Protein AF-A0A1Q5ZWI8-F1 (afdb_monomer_lite)

Radius of gyration: 16.15 Å; chains: 1; bounding box: 37×21×40 Å

Foldseek 3Di:
DDPVVLVVLVVVLVVLVVVLVVLVVVCVVVVQKAADPPPDPPRPDIDHDPVSVVVSVVSVVVSVVSVCVNPVPDDDDPD

Organism: NCBI:txid1302689

pLDDT: mean 91.17, std 10.48, range [41.31, 98.62]

Secondary structure (DSSP, 8-state):
--HHHHHHHHHHHHHHHHHHHHHHHHHHHTTSEEE-SS--TT---EEE-HHHHHHHHHHHHHHHHHHHHH-TT------

Sequence (79 aa):
MNGTDI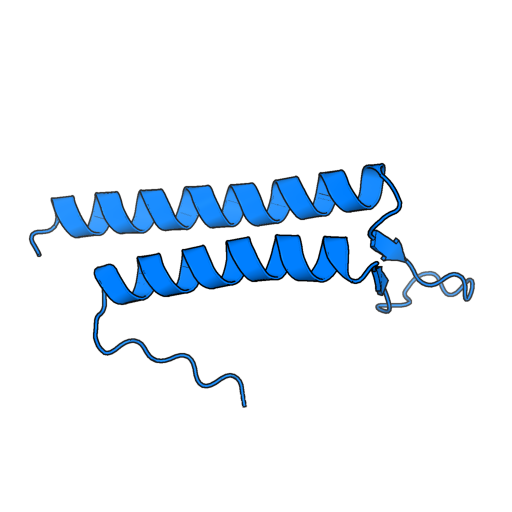KAGITAIYKLVVKLRDTLVDLIRKKEITSCGCGQADCPTWFFTDSAGQEMDDIRRSILVQFKSIKTDFNLSLG

Structure (mmCIF, N/CA/C/O backbone):
data_AF-A0A1Q5ZWI8-F1
#
_entry.id   AF-A0A1Q5ZWI8-F1
#
loop_
_atom_site.group_PDB
_atom_site.id
_atom_site.type_symbol
_atom_site.label_atom_id
_atom_site.label_alt_id
_atom_site.label_comp_id
_atom_site.label_asym_id
_atom_site.label_entity_id
_atom_site.label_seq_id
_atom_site.pdbx_PDB_ins_code
_atom_site.Cartn_x
_atom_site.Cartn_y
_atom_site.Cartn_z
_atom_site.occupancy
_atom_site.B_iso_or_equiv
_atom_site.auth_seq_id
_atom_site.auth_comp_id
_atom_site.auth_asym_id
_atom_site.auth_atom_id
_atom_site.pdbx_PDB_model_num
ATOM 1 N N . MET A 1 1 ? -18.003 0.282 21.228 1.00 64.81 1 MET A N 1
ATOM 2 C CA . MET A 1 1 ? -18.266 0.909 19.916 1.00 64.81 1 MET A CA 1
ATOM 3 C C . MET A 1 1 ? -19.697 0.631 19.526 1.00 64.81 1 MET A C 1
ATOM 5 O O . MET A 1 1 ? -20.150 -0.493 19.711 1.00 64.81 1 MET A O 1
ATOM 9 N N . ASN A 1 2 ? -20.403 1.643 19.035 1.00 74.25 2 ASN A N 1
ATOM 10 C CA . ASN A 1 2 ? -21.725 1.452 18.442 1.00 74.25 2 ASN A CA 1
ATOM 11 C C . ASN A 1 2 ? -21.581 0.974 16.973 1.00 74.25 2 ASN A C 1
ATOM 13 O O . ASN A 1 2 ? -20.479 0.942 16.422 1.00 74.25 2 ASN A O 1
ATOM 17 N N . GLY A 1 3 ? -22.682 0.585 16.322 1.00 72.31 3 GLY A N 1
ATOM 18 C CA . GLY A 1 3 ? -22.646 0.090 14.935 1.00 72.31 3 GLY A CA 1
ATOM 19 C C . GLY A 1 3 ? -22.165 1.122 13.900 1.00 72.31 3 GLY A C 1
ATOM 20 O O . GLY A 1 3 ? -21.597 0.749 12.872 1.00 72.31 3 GLY A O 1
ATOM 21 N N . THR A 1 4 ? -22.337 2.415 14.177 1.00 78.31 4 THR A N 1
ATOM 22 C CA . THR A 1 4 ? -21.876 3.515 13.316 1.00 78.31 4 THR A CA 1
ATOM 23 C C . THR A 1 4 ? -20.352 3.653 13.361 1.00 78.31 4 THR A C 1
ATOM 25 O O . THR A 1 4 ? -19.728 3.801 12.309 1.00 78.31 4 THR A O 1
ATOM 28 N N . ASP A 1 5 ? -19.743 3.502 14.542 1.00 83.56 5 ASP A N 1
ATOM 29 C CA . AS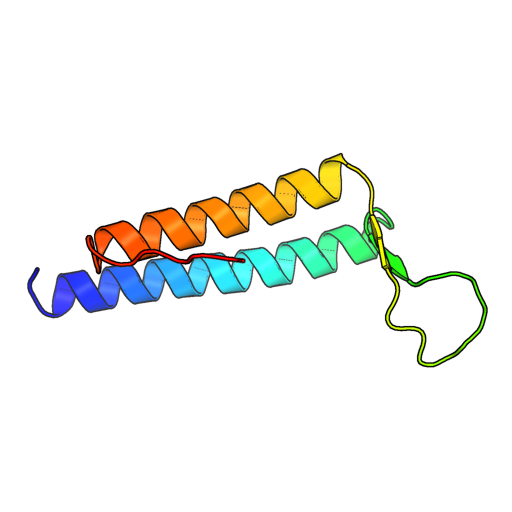P A 1 5 ? -18.287 3.552 14.735 1.00 83.56 5 ASP A CA 1
ATOM 30 C C . ASP A 1 5 ? -17.584 2.423 13.964 1.00 83.56 5 ASP A C 1
ATOM 32 O O . ASP A 1 5 ? -16.568 2.639 13.302 1.00 83.56 5 ASP A O 1
ATOM 36 N N . ILE A 1 6 ? -18.170 1.219 13.978 1.00 88.69 6 ILE A N 1
ATOM 37 C CA . ILE A 1 6 ? -17.648 0.058 13.242 1.00 88.69 6 ILE A CA 1
ATOM 38 C C . ILE A 1 6 ? -17.693 0.318 11.734 1.00 88.69 6 ILE A C 1
ATOM 40 O O . ILE A 1 6 ? -16.710 0.084 11.029 1.00 88.69 6 ILE A O 1
ATOM 44 N N . LYS A 1 7 ? -18.813 0.841 11.220 1.00 91.75 7 LYS A N 1
ATOM 45 C CA . LYS A 1 7 ? -18.972 1.130 9.788 1.00 91.75 7 LYS A CA 1
ATOM 46 C C . LYS A 1 7 ? -17.984 2.199 9.313 1.00 91.75 7 LYS A C 1
ATOM 48 O O . LYS A 1 7 ? -17.401 2.062 8.233 1.00 91.75 7 LYS A O 1
ATOM 53 N N . ALA A 1 8 ? -17.760 3.234 10.122 1.00 93.06 8 ALA A N 1
ATOM 54 C CA . ALA A 1 8 ? -16.762 4.263 9.847 1.00 93.06 8 ALA A CA 1
ATOM 55 C C . ALA A 1 8 ? -15.340 3.680 9.833 1.00 93.06 8 ALA A C 1
ATOM 57 O O . ALA A 1 8 ? -14.579 3.937 8.898 1.00 93.06 8 ALA A O 1
ATOM 58 N N . GLY A 1 9 ? -15.011 2.828 10.807 1.00 93.31 9 GLY A N 1
ATOM 59 C CA . GLY A 1 9 ? -13.722 2.147 10.868 1.00 93.31 9 GLY A CA 1
ATOM 60 C C . GLY A 1 9 ? -13.464 1.248 9.654 1.00 93.31 9 GLY A C 1
ATOM 61 O O . GLY A 1 9 ? -12.407 1.347 9.033 1.00 93.31 9 GLY A O 1
ATOM 62 N N . ILE A 1 10 ? -14.441 0.427 9.257 1.00 94.38 10 ILE A N 1
ATOM 63 C CA . ILE A 1 10 ? -14.339 -0.430 8.062 1.00 94.38 10 ILE A CA 1
ATOM 64 C C . ILE A 1 10 ? -14.172 0.420 6.798 1.00 94.38 10 ILE A C 1
ATOM 66 O O . ILE A 1 10 ? -13.360 0.097 5.932 1.00 94.38 10 ILE A O 1
ATOM 70 N N . THR A 1 11 ? -14.890 1.540 6.700 1.00 96.81 11 THR A N 1
ATOM 71 C CA . THR A 1 11 ? -14.749 2.471 5.571 1.00 96.81 11 THR A CA 1
ATOM 72 C C . THR A 1 11 ? -13.331 3.044 5.493 1.00 96.81 11 THR A C 1
ATOM 74 O O . THR A 1 11 ? -12.771 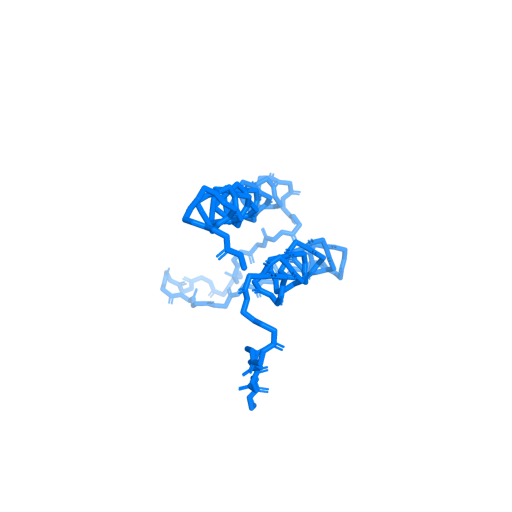3.157 4.402 1.00 96.81 11 THR A O 1
ATOM 77 N N . ALA A 1 12 ? -12.727 3.388 6.634 1.00 96.50 12 ALA A N 1
ATOM 78 C CA . ALA A 1 12 ? -11.348 3.866 6.686 1.00 96.50 12 ALA A CA 1
ATOM 79 C C . ALA A 1 12 ? -10.347 2.786 6.240 1.00 96.50 12 ALA A C 1
ATOM 81 O O . ALA A 1 12 ? -9.459 3.072 5.438 1.00 96.50 12 ALA A O 1
ATOM 82 N N . ILE A 1 13 ? -10.534 1.536 6.678 1.00 96.50 13 ILE A N 1
ATOM 83 C CA . ILE A 1 13 ? -9.725 0.388 6.234 1.00 96.50 13 ILE A CA 1
ATOM 84 C C . ILE A 1 13 ? -9.827 0.206 4.721 1.00 96.50 13 ILE A C 1
ATOM 86 O O . ILE A 1 13 ? -8.805 0.090 4.048 1.00 96.50 13 ILE A O 1
ATOM 90 N N . TYR A 1 14 ? -11.042 0.219 4.170 1.00 97.69 14 TYR A N 1
ATOM 91 C CA . TYR A 1 14 ? -11.252 0.050 2.733 1.00 97.69 14 TYR A CA 1
ATOM 92 C C . TYR A 1 14 ? -10.503 1.112 1.919 1.00 97.69 14 TYR A C 1
ATOM 94 O O . TYR A 1 14 ? -9.818 0.781 0.953 1.00 97.69 14 TYR A O 1
ATOM 102 N N . LYS A 1 15 ? -10.551 2.380 2.346 1.00 98.31 15 LYS A N 1
ATOM 103 C CA . LYS A 1 15 ? -9.789 3.462 1.701 1.00 98.31 15 LYS A CA 1
ATOM 104 C C . LYS A 1 15 ? -8.278 3.214 1.731 1.00 98.31 15 LYS A C 1
ATOM 106 O O . LYS A 1 15 ? -7.604 3.512 0.751 1.00 98.31 15 LYS A O 1
ATOM 111 N N . LEU A 1 16 ? -7.746 2.657 2.819 1.00 98.31 16 LEU A N 1
ATOM 112 C CA . LEU A 1 16 ? -6.326 2.303 2.910 1.00 98.31 16 LEU A CA 1
ATOM 113 C C . LEU A 1 16 ? -5.955 1.128 1.994 1.00 98.31 16 LEU A C 1
ATOM 115 O O . LEU A 1 16 ? -4.877 1.144 1.411 1.00 98.31 16 LEU A O 1
ATOM 119 N N . VAL A 1 17 ? -6.842 0.144 1.817 1.00 98.38 17 VAL A N 1
ATOM 120 C CA . VAL A 1 17 ? -6.639 -0.960 0.859 1.00 98.38 17 VAL A CA 1
ATOM 121 C C . VAL A 1 17 ? -6.647 -0.449 -0.583 1.00 98.38 17 VAL A C 1
ATOM 123 O O . VAL A 1 17 ? -5.793 -0.846 -1.373 1.00 98.38 17 VAL A O 1
ATOM 126 N N . VAL A 1 18 ? -7.567 0.460 -0.921 1.00 98.56 18 VAL A N 1
ATOM 127 C CA . VAL A 1 18 ? -7.571 1.138 -2.228 1.00 98.56 18 VAL A CA 1
ATOM 128 C C . VAL A 1 18 ? -6.259 1.895 -2.427 1.00 98.56 18 VAL A C 1
ATOM 130 O O . VAL A 1 18 ? -5.579 1.667 -3.421 1.00 98.56 18 VAL A O 1
ATOM 133 N N . LYS A 1 19 ? -5.833 2.686 -1.432 1.00 98.62 19 LYS A N 1
ATOM 134 C CA . LYS A 1 19 ? -4.548 3.394 -1.469 1.00 98.62 19 LYS A CA 1
ATOM 135 C C . LYS A 1 19 ? -3.367 2.442 -1.683 1.00 98.62 19 LYS A C 1
ATOM 137 O O . LYS A 1 19 ? -2.503 2.743 -2.491 1.00 98.62 19 LYS A O 1
ATOM 142 N N . LEU A 1 20 ? -3.334 1.293 -1.003 1.00 98.56 20 LEU A N 1
ATOM 143 C CA . LEU A 1 20 ? -2.274 0.293 -1.171 1.00 98.56 20 LEU A CA 1
ATOM 144 C C . LEU A 1 20 ? -2.196 -0.211 -2.619 1.00 98.56 20 LEU A C 1
ATOM 146 O O . LEU A 1 20 ? -1.107 -0.338 -3.176 1.00 98.56 20 LEU A O 1
ATOM 150 N N . ARG A 1 21 ? -3.352 -0.483 -3.236 1.00 98.31 21 ARG A N 1
ATOM 151 C CA . ARG A 1 21 ? -3.427 -0.914 -4.636 1.00 98.31 21 ARG A CA 1
ATOM 152 C C . ARG A 1 21 ? -2.974 0.188 -5.590 1.00 98.31 21 ARG A C 1
ATOM 154 O O . ARG A 1 21 ? -2.215 -0.097 -6.512 1.00 98.31 21 ARG A O 1
ATOM 161 N N . ASP A 1 22 ? -3.427 1.414 -5.370 1.00 98.50 22 ASP A N 1
ATOM 162 C CA . ASP A 1 22 ? -3.076 2.552 -6.219 1.00 98.50 22 ASP A CA 1
ATOM 163 C C . ASP A 1 22 ? -1.572 2.857 -6.129 1.00 98.50 22 ASP A C 1
ATOM 165 O O . ASP A 1 22 ? -0.918 3.023 -7.158 1.00 98.50 22 ASP A O 1
ATOM 169 N N . THR A 1 23 ? -0.993 2.808 -4.922 1.00 98.50 23 THR A N 1
ATOM 170 C CA . THR A 1 23 ? 0.455 2.941 -4.700 1.00 98.50 23 THR A CA 1
ATOM 171 C C . THR A 1 23 ? 1.243 1.857 -5.439 1.00 98.50 23 THR A C 1
ATOM 173 O O . THR A 1 23 ? 2.216 2.180 -6.114 1.00 98.50 23 THR A O 1
ATOM 176 N N . LEU A 1 24 ? 0.813 0.589 -5.398 1.00 97.69 24 LEU A N 1
ATOM 177 C CA . LEU A 1 24 ? 1.459 -0.482 -6.170 1.00 97.69 24 LEU A CA 1
ATOM 178 C C . LEU A 1 24 ? 1.474 -0.173 -7.675 1.00 97.69 24 LEU A C 1
ATOM 180 O O . LEU A 1 24 ? 2.514 -0.290 -8.321 1.00 97.69 24 LEU A O 1
ATOM 184 N N . VAL A 1 25 ? 0.330 0.229 -8.236 1.00 98.00 25 VAL A N 1
ATOM 185 C CA . VAL A 1 25 ? 0.214 0.572 -9.664 1.00 98.00 25 VAL A CA 1
ATOM 186 C C . VAL A 1 25 ? 1.137 1.737 -10.022 1.00 98.00 25 VAL A C 1
ATOM 188 O O . VAL A 1 25 ? 1.821 1.695 -11.048 1.00 98.00 25 VAL A O 1
ATOM 191 N N . ASP A 1 26 ? 1.202 2.756 -9.169 1.00 98.44 26 ASP A N 1
ATOM 192 C CA . ASP A 1 26 ? 2.074 3.908 -9.374 1.00 98.44 26 ASP A CA 1
ATOM 193 C C . ASP A 1 26 ? 3.561 3.552 -9.300 1.00 98.44 26 ASP A C 1
ATOM 195 O O . ASP A 1 26 ? 4.338 4.016 -10.138 1.00 98.44 26 ASP A O 1
ATOM 199 N N . LEU A 1 27 ? 3.967 2.708 -8.352 1.00 98.19 27 LEU A N 1
ATOM 200 C CA . LEU A 1 27 ? 5.349 2.240 -8.226 1.00 98.19 27 LEU A CA 1
ATOM 201 C C . LEU A 1 27 ? 5.768 1.370 -9.420 1.00 98.19 27 LEU A C 1
ATOM 203 O O . LEU A 1 27 ? 6.892 1.500 -9.908 1.00 98.19 27 LEU A O 1
ATOM 207 N N . ILE A 1 28 ? 4.854 0.553 -9.959 1.00 97.00 28 ILE A N 1
ATOM 208 C CA . ILE A 1 28 ? 5.075 -0.179 -11.216 1.00 97.00 28 ILE A CA 1
ATOM 209 C C . ILE A 1 28 ? 5.267 0.800 -12.378 1.00 97.00 28 ILE A C 1
ATOM 211 O O . ILE A 1 28 ? 6.226 0.686 -13.142 1.00 97.00 28 ILE A O 1
ATOM 215 N N . ARG A 1 29 ? 4.394 1.808 -12.500 1.00 97.31 29 ARG A N 1
ATOM 216 C CA . ARG A 1 29 ? 4.492 2.836 -13.550 1.00 97.31 29 ARG A CA 1
ATOM 217 C C . ARG A 1 29 ? 5.820 3.597 -13.490 1.00 97.31 29 ARG A C 1
ATOM 219 O O . ARG A 1 29 ? 6.387 3.913 -14.534 1.00 97.31 29 ARG A O 1
ATOM 226 N N . LYS A 1 30 ? 6.323 3.871 -12.284 1.00 97.25 30 LYS A N 1
ATOM 227 C CA . LYS A 1 30 ? 7.619 4.527 -12.038 1.00 97.25 30 LYS A CA 1
ATOM 228 C C . LYS A 1 30 ? 8.827 3.597 -12.201 1.00 97.25 30 LYS A C 1
ATOM 230 O O . LYS A 1 30 ? 9.953 4.078 -12.138 1.00 97.25 30 LYS A O 1
ATOM 235 N N . LYS A 1 31 ? 8.611 2.298 -12.445 1.00 96.19 31 LYS A N 1
ATOM 236 C CA . LYS A 1 31 ? 9.645 1.248 -12.472 1.00 96.19 31 LYS A CA 1
ATOM 237 C C . LYS A 1 31 ? 10.401 1.086 -11.148 1.00 96.19 31 LYS A C 1
ATOM 239 O O . LYS A 1 31 ? 11.515 0.573 -11.139 1.00 96.19 31 LYS A O 1
ATOM 244 N N . GLU A 1 32 ? 9.795 1.492 -10.036 1.00 97.62 32 GLU A N 1
ATOM 245 C CA . GLU A 1 32 ? 10.313 1.203 -8.693 1.00 97.62 32 GLU A CA 1
ATOM 246 C C . GLU A 1 32 ? 9.930 -0.206 -8.231 1.00 97.62 32 GLU A C 1
ATOM 248 O O . GLU A 1 32 ? 10.621 -0.795 -7.407 1.00 97.62 32 GLU A O 1
ATOM 253 N N . ILE A 1 33 ? 8.859 -0.763 -8.806 1.00 97.19 33 ILE A N 1
ATOM 254 C CA . ILE A 1 33 ? 8.498 -2.179 -8.737 1.00 97.19 33 ILE A CA 1
ATOM 255 C C . ILE A 1 33 ? 8.518 -2.729 -10.164 1.00 97.19 33 ILE A C 1
ATOM 257 O O . ILE A 1 33 ? 7.895 -2.167 -11.063 1.00 97.19 33 ILE A O 1
ATOM 261 N N . THR A 1 34 ? 9.238 -3.823 -10.395 1.00 95.38 34 THR A N 1
ATOM 262 C CA . T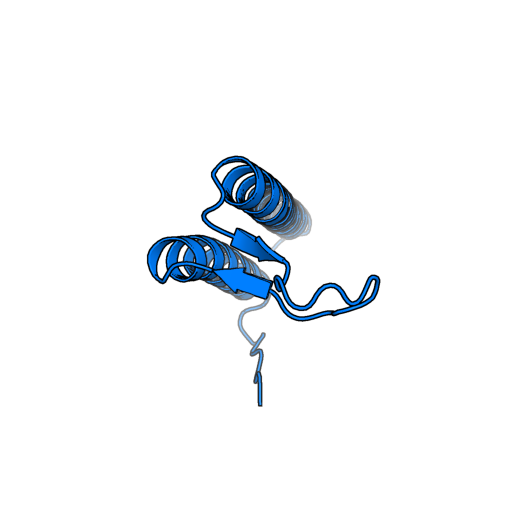HR A 1 34 ? 9.398 -4.426 -11.726 1.00 95.38 34 THR A CA 1
ATOM 263 C C . THR A 1 34 ? 9.290 -5.943 -11.660 1.00 95.38 34 THR A C 1
ATOM 265 O O . THR A 1 34 ? 9.677 -6.564 -10.671 1.00 95.38 34 THR A O 1
ATOM 268 N N . SER A 1 35 ? 8.738 -6.555 -12.706 1.00 91.69 35 SER A N 1
ATOM 269 C CA . SER A 1 35 ? 8.729 -8.011 -12.839 1.00 91.69 35 SER A CA 1
ATOM 270 C C . SER A 1 35 ? 10.144 -8.532 -13.083 1.00 91.69 35 SER A C 1
ATOM 272 O O . SER A 1 35 ? 11.002 -7.822 -13.614 1.00 91.69 35 SER A O 1
ATOM 274 N N . CYS A 1 36 ? 10.386 -9.796 -12.747 1.00 91.69 36 CYS A N 1
ATOM 275 C CA . CYS A 1 36 ? 11.653 -10.441 -13.052 1.00 91.69 36 CYS A CA 1
ATOM 276 C C . CYS A 1 36 ? 11.970 -10.407 -14.557 1.00 91.69 36 CYS A C 1
ATOM 278 O O . CYS A 1 36 ? 11.117 -10.680 -15.399 1.00 91.69 36 CYS A O 1
ATOM 280 N N . GLY A 1 37 ? 13.223 -10.097 -14.896 1.00 88.00 37 GLY A N 1
ATOM 281 C CA . GLY A 1 37 ? 13.714 -10.039 -16.275 1.00 88.00 37 GLY A CA 1
ATOM 282 C C . GLY A 1 37 ? 14.140 -11.388 -16.865 1.00 88.00 37 GLY A C 1
ATOM 283 O O . GLY A 1 37 ? 14.818 -11.401 -17.886 1.00 88.00 37 GLY A O 1
ATOM 284 N N . CYS A 1 38 ? 13.799 -12.523 -16.242 1.00 92.81 38 CYS A N 1
ATOM 285 C CA . CYS A 1 38 ? 14.266 -13.851 -16.667 1.00 92.81 38 CYS A CA 1
ATOM 286 C C . CYS A 1 38 ? 13.632 -14.367 -17.974 1.00 92.81 38 CYS A C 1
ATOM 288 O O . CYS A 1 38 ? 14.027 -15.423 -18.464 1.00 92.81 38 CYS A O 1
ATOM 290 N N . GLY A 1 39 ? 12.641 -13.658 -18.527 1.00 88.50 39 GLY A N 1
ATOM 291 C CA . GLY A 1 39 ? 11.966 -14.019 -19.779 1.00 88.50 39 GLY A CA 1
ATOM 292 C C . GLY A 1 39 ? 10.924 -15.137 -19.656 1.00 88.50 39 GLY A C 1
ATOM 293 O O . GLY A 1 39 ? 10.303 -15.494 -20.654 1.00 88.50 39 GLY A O 1
ATOM 294 N N . GLN A 1 40 ? 10.695 -15.680 -18.456 1.00 93.12 40 GLN A N 1
ATOM 295 C CA . GLN A 1 40 ? 9.597 -16.616 -18.208 1.00 93.12 40 GLN A CA 1
ATOM 296 C C . GLN A 1 40 ? 8.282 -15.849 -18.041 1.00 93.12 40 GLN A C 1
ATOM 298 O O . GLN A 1 40 ? 8.169 -15.007 -17.151 1.00 93.12 40 GLN A O 1
ATOM 303 N N . ALA A 1 41 ? 7.294 -16.162 -18.885 1.00 85.81 41 ALA A N 1
ATOM 304 C CA . ALA A 1 41 ? 6.017 -15.446 -18.943 1.00 85.81 41 ALA A CA 1
ATOM 305 C C . ALA A 1 41 ? 5.258 -15.439 -17.604 1.00 85.81 41 ALA A C 1
ATOM 307 O O . ALA A 1 41 ? 4.686 -14.419 -17.233 1.00 85.81 41 ALA A O 1
ATOM 308 N N . ASP A 1 42 ? 5.330 -16.542 -16.856 1.00 89.00 42 ASP A N 1
ATOM 309 C CA . ASP A 1 42 ? 4.595 -16.729 -15.601 1.00 89.00 42 ASP A CA 1
ATOM 310 C C . ASP A 1 42 ? 5.501 -16.630 -14.363 1.00 89.00 42 ASP A C 1
ATOM 312 O O . ASP A 1 42 ? 5.214 -17.223 -13.323 1.00 89.00 42 ASP A O 1
ATOM 316 N N . CYS A 1 43 ? 6.630 -15.916 -14.454 1.00 91.88 43 CYS A N 1
ATOM 317 C CA . CYS A 1 43 ? 7.513 -15.739 -13.304 1.00 91.88 43 CYS A CA 1
ATOM 318 C C . CYS A 1 43 ? 6.816 -14.891 -12.222 1.00 91.88 43 CYS A C 1
ATOM 320 O O . CYS A 1 43 ? 6.544 -13.712 -12.460 1.00 91.88 43 CYS A O 1
ATOM 322 N N . PRO A 1 44 ? 6.571 -15.428 -11.010 1.00 92.56 44 PRO A N 1
ATOM 323 C CA . PRO A 1 44 ? 5.890 -14.684 -9.954 1.00 92.56 44 PRO A CA 1
ATOM 324 C C . PRO A 1 44 ? 6.826 -13.713 -9.222 1.00 92.56 44 PRO A C 1
ATOM 326 O O . PRO A 1 44 ? 6.399 -13.035 -8.290 1.00 92.56 44 PRO A O 1
ATOM 329 N N . THR A 1 45 ? 8.109 -13.676 -9.587 1.00 94.44 45 THR A N 1
ATOM 330 C CA . THR A 1 45 ? 9.125 -12.889 -8.892 1.00 94.44 45 THR A CA 1
ATOM 331 C C . THR A 1 45 ? 9.065 -11.431 -9.324 1.00 94.44 45 THR A C 1
ATOM 333 O O . THR A 1 45 ? 9.120 -11.110 -10.512 1.00 94.44 45 THR A O 1
ATOM 336 N N . TRP A 1 46 ? 9.036 -10.547 -8.333 1.00 94.06 46 TRP A N 1
ATOM 337 C CA . TRP A 1 46 ? 9.111 -9.103 -8.506 1.00 94.06 46 TRP A CA 1
ATOM 338 C C . TRP A 1 46 ? 10.325 -8.559 -7.767 1.00 94.06 46 TRP A C 1
ATOM 340 O O . TRP A 1 46 ? 10.697 -9.059 -6.706 1.00 94.06 46 TRP A O 1
ATOM 350 N N . PHE A 1 47 ? 10.917 -7.514 -8.327 1.00 95.25 47 PHE A N 1
ATOM 351 C CA . PHE A 1 47 ? 11.954 -6.719 -7.695 1.00 95.25 47 PHE A CA 1
ATOM 352 C C . PHE A 1 47 ? 11.386 -5.353 -7.348 1.00 95.25 47 PHE A C 1
ATOM 354 O O . PHE A 1 47 ? 10.569 -4.801 -8.088 1.00 95.25 47 PHE A O 1
ATOM 361 N N . PHE A 1 48 ? 11.830 -4.803 -6.229 1.00 96.75 48 PHE A N 1
ATOM 362 C CA . PHE A 1 48 ? 11.430 -3.483 -5.783 1.00 96.75 48 PHE A CA 1
ATOM 363 C C . PHE A 1 48 ? 12.591 -2.787 -5.085 1.00 96.75 48 PHE A C 1
ATOM 365 O O . PHE A 1 48 ? 13.487 -3.443 -4.556 1.00 96.75 48 PHE A O 1
ATOM 372 N N . THR A 1 49 ? 12.592 -1.460 -5.119 1.00 96.94 49 THR A N 1
ATOM 373 C CA . THR A 1 49 ? 13.536 -0.652 -4.342 1.00 96.94 49 THR A CA 1
ATOM 374 C C . THR A 1 49 ? 13.165 -0.671 -2.860 1.00 96.94 49 THR A C 1
ATOM 376 O O . THR A 1 49 ? 11.993 -0.817 -2.507 1.00 96.94 49 THR A O 1
ATOM 379 N N . ASP A 1 50 ? 14.137 -0.437 -1.977 1.00 97.38 50 ASP A N 1
ATOM 380 C CA . ASP A 1 50 ? 13.871 -0.326 -0.536 1.00 97.38 50 ASP A CA 1
ATOM 381 C C . ASP A 1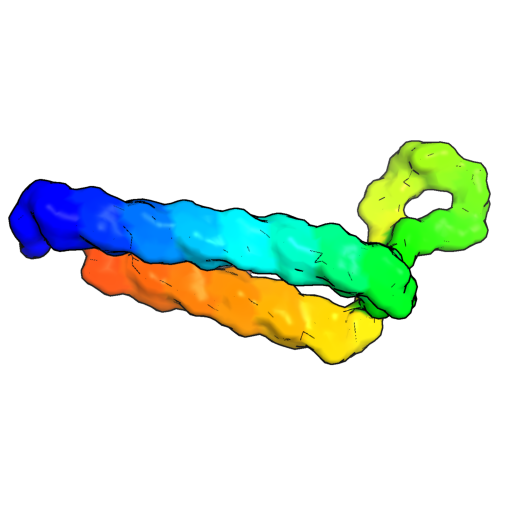 50 ? 12.817 0.754 -0.229 1.00 97.38 50 ASP A C 1
ATOM 383 O O . ASP A 1 50 ? 11.963 0.560 0.635 1.00 97.38 50 ASP A O 1
ATOM 387 N N . SER A 1 51 ? 12.821 1.867 -0.977 1.00 97.44 51 SER A N 1
ATOM 388 C CA . SER A 1 51 ? 11.828 2.941 -0.840 1.00 97.44 51 SER A CA 1
ATOM 389 C C . SER A 1 51 ? 10.412 2.473 -1.173 1.00 97.44 51 SER A C 1
ATOM 391 O O . SER A 1 51 ? 9.490 2.727 -0.400 1.00 97.44 51 SER A O 1
ATOM 393 N N . ALA A 1 52 ? 10.242 1.750 -2.282 1.00 97.94 52 ALA A N 1
ATOM 394 C CA . ALA A 1 52 ? 8.958 1.198 -2.696 1.00 97.94 52 ALA A CA 1
ATOM 395 C C . ALA A 1 52 ? 8.430 0.178 -1.680 1.00 97.94 52 ALA A C 1
ATOM 397 O O . ALA A 1 52 ? 7.250 0.200 -1.323 1.00 97.94 52 ALA A O 1
ATOM 398 N N . GLY A 1 53 ? 9.316 -0.688 -1.177 1.00 97.50 53 GLY A N 1
ATOM 399 C CA . GLY A 1 53 ? 8.991 -1.625 -0.104 1.00 97.50 53 GLY A CA 1
ATOM 400 C C . GLY A 1 53 ? 8.532 -0.897 1.160 1.00 97.50 53 GLY A C 1
ATOM 401 O O . GLY A 1 53 ? 7.488 -1.227 1.724 1.00 97.50 53 GLY A O 1
ATOM 402 N N . GLN A 1 54 ? 9.262 0.145 1.566 1.00 98.00 54 GLN A N 1
ATOM 403 C CA . GLN A 1 54 ? 8.936 0.922 2.757 1.00 98.00 54 GLN A CA 1
ATOM 404 C C . GLN A 1 54 ? 7.588 1.650 2.637 1.00 98.00 54 GLN A C 1
ATOM 406 O O . GLN A 1 54 ? 6.806 1.631 3.590 1.00 98.00 54 GLN A O 1
ATOM 411 N N . GLU A 1 55 ? 7.285 2.235 1.475 1.00 98.31 55 GLU A N 1
ATOM 412 C CA . GLU A 1 55 ? 6.022 2.941 1.230 1.00 98.31 55 GLU A CA 1
ATOM 413 C C . GLU A 1 55 ? 4.811 1.994 1.315 1.00 98.31 55 GLU A C 1
ATOM 415 O O . GLU A 1 55 ? 3.807 2.297 1.970 1.00 98.31 55 GLU A O 1
ATOM 420 N N . MET A 1 56 ? 4.918 0.807 0.714 1.00 98.19 56 MET A N 1
ATOM 421 C CA . MET A 1 56 ? 3.886 -0.232 0.796 1.00 98.19 56 MET A CA 1
ATOM 422 C C . MET A 1 56 ? 3.696 -0.728 2.238 1.00 98.19 56 MET A C 1
ATOM 424 O O . MET A 1 56 ? 2.562 -0.894 2.708 1.00 98.19 56 MET A O 1
ATOM 428 N N . ASP A 1 57 ? 4.796 -0.913 2.967 1.00 97.25 57 ASP A N 1
ATOM 429 C CA . ASP A 1 57 ? 4.794 -1.343 4.363 1.00 97.25 57 ASP A CA 1
ATOM 430 C C . ASP A 1 57 ? 4.155 -0.311 5.301 1.00 97.25 57 ASP A C 1
ATOM 432 O O . ASP A 1 57 ? 3.441 -0.689 6.234 1.00 97.25 57 ASP A O 1
ATOM 436 N N . ASP A 1 58 ? 4.338 0.985 5.047 1.00 97.81 58 ASP A N 1
ATOM 437 C CA . ASP A 1 58 ? 3.698 2.062 5.809 1.00 97.81 58 ASP A CA 1
ATOM 438 C C . ASP A 1 58 ? 2.175 2.048 5.671 1.00 97.81 58 ASP A C 1
ATOM 440 O O . ASP A 1 58 ? 1.437 2.188 6.659 1.00 97.81 58 ASP A O 1
ATOM 444 N N . ILE A 1 59 ? 1.679 1.816 4.456 1.00 98.19 59 ILE A N 1
ATOM 445 C CA . ILE A 1 59 ? 0.243 1.686 4.208 1.00 98.19 59 ILE A CA 1
ATOM 446 C C . ILE A 1 59 ? -0.281 0.406 4.872 1.00 98.19 59 ILE A C 1
ATOM 448 O O . ILE A 1 59 ? -1.302 0.451 5.566 1.00 98.19 59 ILE A O 1
ATOM 452 N N . ARG A 1 60 ? 0.442 -0.717 4.753 1.00 95.94 60 ARG A N 1
ATOM 453 C CA . ARG A 1 60 ? 0.098 -1.979 5.431 1.00 95.94 60 ARG A CA 1
ATOM 454 C C . ARG A 1 60 ? 0.018 -1.806 6.952 1.00 95.94 60 ARG A C 1
ATOM 456 O O . ARG A 1 60 ? -0.934 -2.282 7.573 1.00 95.94 60 ARG A O 1
ATOM 463 N N . ARG A 1 61 ? 0.973 -1.101 7.568 1.00 95.25 61 ARG A N 1
ATOM 464 C CA . ARG A 1 61 ? 0.947 -0.779 9.008 1.00 95.25 61 ARG A CA 1
ATOM 465 C C . ARG A 1 61 ? -0.260 0.075 9.377 1.00 95.25 61 ARG A C 1
ATOM 467 O O . ARG A 1 61 ? -0.922 -0.218 10.370 1.00 95.25 61 ARG A O 1
ATOM 474 N N . SER A 1 62 ? -0.588 1.073 8.561 1.00 95.94 62 SER A N 1
ATOM 475 C CA . SER A 1 62 ? -1.762 1.927 8.774 1.00 95.94 62 SER A CA 1
ATOM 476 C C . SER A 1 62 ? -3.069 1.122 8.754 1.00 95.94 62 SER A C 1
ATOM 478 O O . SER A 1 62 ? -3.939 1.339 9.597 1.00 95.94 62 SER A O 1
ATOM 480 N N . ILE A 1 63 ? -3.185 0.138 7.851 1.00 95.00 63 ILE A N 1
ATOM 481 C CA . ILE A 1 63 ? -4.320 -0.800 7.814 1.00 95.00 63 ILE A CA 1
ATOM 482 C C . ILE A 1 63 ? -4.419 -1.574 9.132 1.00 95.00 63 ILE A C 1
ATOM 484 O O . ILE A 1 63 ? -5.492 -1.630 9.732 1.00 95.00 63 ILE A O 1
ATOM 488 N N . LEU A 1 64 ? -3.306 -2.140 9.611 1.00 92.50 64 LEU A N 1
ATOM 489 C CA . LEU A 1 64 ? -3.280 -2.912 10.856 1.00 92.50 64 LEU A CA 1
ATOM 490 C C . LEU A 1 64 ? -3.666 -2.064 12.076 1.00 92.50 64 LEU A C 1
ATOM 492 O O . LEU A 1 64 ? -4.441 -2.517 12.917 1.00 92.50 64 LEU A O 1
ATOM 496 N N . VAL A 1 65 ? -3.153 -0.835 12.167 1.00 92.25 65 VAL A N 1
ATOM 497 C CA . VAL A 1 65 ? -3.506 0.113 13.236 1.00 92.25 65 VAL A CA 1
ATOM 498 C C . VAL A 1 65 ? -5.005 0.414 13.215 1.00 92.25 65 VAL A C 1
ATOM 500 O O . VAL A 1 65 ? -5.654 0.363 14.260 1.00 92.25 65 VAL A O 1
ATOM 503 N N . GLN A 1 66 ? -5.578 0.651 12.032 1.00 93.12 66 GLN A N 1
ATOM 504 C CA . GLN A 1 66 ? -7.010 0.908 11.899 1.00 93.12 66 GLN A CA 1
ATOM 505 C C . GLN A 1 66 ? -7.861 -0.328 12.226 1.00 93.12 66 GLN A C 1
ATOM 507 O O . GLN A 1 66 ? -8.936 -0.195 12.800 1.00 93.12 66 GLN A O 1
ATOM 512 N N . PHE A 1 67 ? -7.393 -1.538 11.920 1.00 91.19 67 PHE A N 1
ATOM 513 C CA . PHE A 1 67 ? -8.064 -2.760 12.372 1.00 91.19 67 PHE A CA 1
ATOM 514 C C . PHE A 1 67 ? -8.058 -2.883 13.898 1.00 91.19 67 PHE A C 1
ATOM 516 O O . PHE A 1 67 ? -9.103 -3.158 14.491 1.00 91.19 67 PHE A O 1
ATOM 523 N N . LYS A 1 68 ? -6.912 -2.629 14.541 1.00 90.12 68 LYS A N 1
ATOM 524 C CA . LYS A 1 68 ? -6.772 -2.697 16.004 1.00 90.12 68 LYS A CA 1
ATOM 525 C C . LYS A 1 68 ? -7.635 -1.673 16.741 1.00 90.12 68 LYS A C 1
ATOM 527 O O . LYS A 1 68 ? -8.037 -1.935 17.870 1.00 90.12 68 LYS A O 1
ATOM 532 N N . SER A 1 69 ? -7.972 -0.541 16.120 1.00 88.38 69 SER A N 1
ATOM 533 C CA . SER A 1 69 ? -8.898 0.429 16.723 1.00 88.38 69 SER A CA 1
ATOM 534 C C . SER A 1 69 ? -10.351 -0.065 16.760 1.00 88.38 69 SER A C 1
ATOM 536 O O . SER A 1 69 ? -11.102 0.334 17.646 1.00 88.38 69 SER A O 1
ATOM 538 N N . ILE A 1 70 ? -10.737 -0.970 15.849 1.00 90.06 70 ILE A N 1
ATOM 539 C CA . ILE A 1 70 ? -12.078 -1.582 15.784 1.00 90.06 70 ILE A CA 1
ATOM 540 C C . ILE A 1 70 ? -12.137 -2.880 16.602 1.00 90.06 70 ILE A C 1
ATOM 542 O O . ILE A 1 70 ? -13.142 -3.174 17.250 1.00 90.06 70 ILE A O 1
ATOM 546 N N . LYS A 1 71 ? -11.063 -3.673 16.570 1.00 87.62 71 LYS A N 1
ATOM 547 C CA . LYS A 1 71 ? -10.946 -4.967 17.250 1.00 87.62 71 LYS A CA 1
ATOM 548 C C . LYS A 1 71 ? -9.618 -5.007 18.003 1.00 87.62 71 LYS A C 1
ATOM 550 O O . LYS A 1 71 ? -8.583 -5.341 17.439 1.00 87.62 71 LYS A O 1
ATOM 555 N N . THR A 1 72 ? -9.642 -4.624 19.275 1.00 84.69 72 THR A N 1
ATOM 556 C CA . THR A 1 72 ? -8.435 -4.367 20.082 1.00 84.69 72 THR A CA 1
ATOM 557 C C . THR A 1 72 ? -7.601 -5.609 20.392 1.00 84.69 72 THR A C 1
ATOM 559 O O . THR A 1 72 ? -6.389 -5.511 20.551 1.00 84.69 72 THR A O 1
ATOM 562 N N . ASP A 1 73 ? -8.227 -6.778 20.440 1.00 84.44 73 ASP A N 1
ATOM 56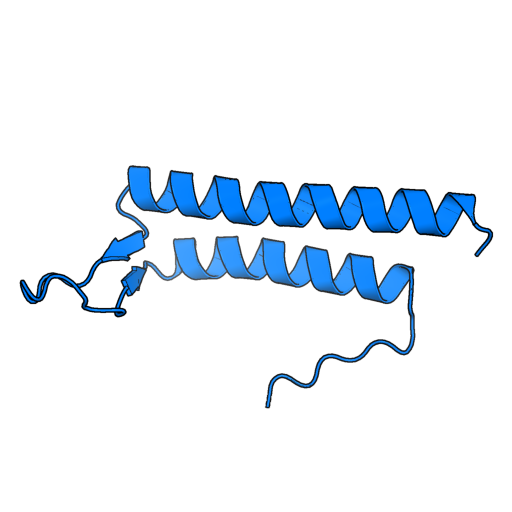3 C CA . ASP A 1 73 ? -7.600 -8.095 20.598 1.00 84.44 73 ASP A CA 1
ATOM 564 C C . ASP A 1 73 ? -7.195 -8.728 19.255 1.00 84.44 73 ASP A C 1
ATOM 566 O O . ASP A 1 73 ? -6.717 -9.862 19.218 1.00 84.44 73 ASP A O 1
ATOM 570 N N . PHE A 1 74 ? -7.365 -8.015 18.137 1.00 80.62 74 PHE A N 1
ATOM 571 C CA . PHE A 1 74 ? -6.890 -8.483 16.846 1.00 80.62 74 PHE A CA 1
ATOM 572 C C . PHE A 1 74 ? -5.363 -8.475 16.810 1.00 80.62 74 PHE A C 1
ATOM 574 O O . PHE A 1 74 ? -4.718 -7.422 16.851 1.00 80.62 74 PHE A O 1
ATOM 581 N N . ASN A 1 75 ? -4.779 -9.663 16.685 1.00 74.31 75 ASN A N 1
ATOM 582 C CA . ASN A 1 75 ? -3.346 -9.839 16.530 1.00 74.31 75 ASN A CA 1
ATOM 583 C C . ASN A 1 75 ? -3.073 -10.711 15.302 1.00 74.31 75 ASN A C 1
ATOM 585 O O . ASN A 1 75 ? -3.486 -11.866 15.243 1.00 74.31 75 ASN A O 1
ATOM 589 N N . LEU A 1 76 ? -2.387 -10.141 14.312 1.00 68.56 76 LEU A N 1
ATOM 590 C CA . LEU A 1 76 ? -1.890 -10.872 13.151 1.00 68.56 76 LEU A CA 1
ATOM 591 C C . LEU A 1 76 ? -0.486 -11.380 13.479 1.00 68.56 76 LEU A C 1
ATOM 593 O O . LEU A 1 76 ? 0.478 -10.619 13.423 1.00 68.56 76 LEU A O 1
ATOM 597 N N . SER A 1 77 ? -0.384 -12.661 13.830 1.00 66.44 77 SER A N 1
ATOM 598 C CA . SER A 1 77 ? 0.885 -13.384 13.780 1.00 66.44 77 SER A CA 1
ATOM 599 C C . SER A 1 77 ? 1.136 -13.752 12.323 1.00 66.44 77 SER A C 1
ATOM 601 O O . SER A 1 77 ? 0.587 -14.735 11.831 1.00 66.44 77 SER A O 1
ATOM 603 N N . LEU A 1 78 ? 1.919 -12.938 11.618 1.00 55.62 78 LEU A N 1
ATOM 604 C CA . LEU A 1 78 ? 2.553 -13.387 10.383 1.00 55.62 78 LEU A CA 1
ATOM 605 C C . LEU A 1 78 ? 3.749 -14.223 10.842 1.00 55.62 78 LEU A C 1
ATOM 607 O O . LEU A 1 78 ? 4.740 -13.661 11.304 1.00 55.62 78 LEU A O 1
ATOM 611 N N . GLY A 1 79 ? 3.547 -15.543 10.889 1.00 41.31 79 GLY A N 1
ATOM 612 C CA . GLY A 1 79 ? 4.616 -16.503 11.163 1.00 41.31 79 GLY A CA 1
ATOM 613 C C . GLY A 1 79 ? 5.692 -16.473 10.089 1.00 41.31 79 GLY A C 1
ATOM 614 O O . GLY A 1 79 ? 5.378 -16.031 8.959 1.00 41.31 79 GLY A O 1
#